Protein AF-A0A147KBG5-F1 (afdb_monomer_lite)

Foldseek 3Di:
DDKDKDKDFDADPVRHTDDIDMDIDDCPVVVVVVVVVVVCQQPDCDWDFDADPQFTADIHVNVCVVVVHPDCVVRGRDRNCPPPPVVVPPDPDD

Organism: NCBI:txid1150625

Radius of gyration: 24.67 Å; chains: 1; bounding box: 72×27×54 Å

Secondary structure (DSSP, 8-state):
--EEEEEEEEEPTTS-EEEEEEEEEE-HHHHHHHHHHHHHHHT-SS--EEEETTEEEEE-HHHHHHTT-S-GGGGTTSBGGGSS-GGGG-----

Structure (mmCIF, N/CA/C/O backbone):
data_AF-A0A147KBG5-F1
#
_entry.id   AF-A0A147KBG5-F1
#
loop_
_atom_site.group_PDB
_atom_site.id
_atom_site.type_symbol
_atom_site.label_atom_id
_atom_site.label_alt_id
_atom_site.label_comp_id
_atom_site.label_asym_id
_atom_site.label_entity_id
_atom_site.label_seq_id
_atom_site.pdbx_PDB_ins_code
_atom_site.Cartn_x
_atom_site.Cartn_y
_atom_site.Cartn_z
_atom_site.occupancy
_atom_site.B_iso_or_equiv
_atom_site.auth_seq_id
_atom_site.auth_comp_id
_atom_site.auth_asym_id
_atom_site.auth_atom_id
_atom_site.pdbx_PDB_model_num
ATOM 1 N N . MET A 1 1 ? 17.008 9.797 -3.856 1.00 88.44 1 MET A N 1
ATOM 2 C CA . MET A 1 1 ? 16.374 9.739 -5.185 1.00 88.44 1 MET A CA 1
ATOM 3 C C . MET A 1 1 ? 16.143 8.276 -5.509 1.00 88.44 1 MET A C 1
ATOM 5 O O . MET A 1 1 ? 17.067 7.495 -5.323 1.00 88.44 1 MET A O 1
ATOM 9 N N . TRP A 1 2 ? 14.923 7.908 -5.885 1.00 95.88 2 TRP A N 1
ATOM 10 C CA . TRP A 1 2 ? 14.545 6.550 -6.273 1.00 95.88 2 TRP A CA 1
ATOM 11 C C . TRP A 1 2 ? 14.301 6.523 -7.773 1.00 95.88 2 TRP A C 1
ATOM 13 O O . TRP A 1 2 ? 13.486 7.296 -8.268 1.00 95.88 2 TRP A O 1
ATOM 23 N N . ILE A 1 3 ? 15.004 5.640 -8.473 1.00 97.44 3 ILE A N 1
ATOM 24 C CA . ILE A 1 3 ? 14.917 5.500 -9.923 1.00 97.44 3 ILE A CA 1
ATOM 25 C C . ILE A 1 3 ? 14.440 4.087 -10.248 1.00 97.44 3 ILE A C 1
ATOM 27 O O . ILE A 1 3 ? 14.956 3.116 -9.700 1.00 97.44 3 ILE A O 1
ATOM 31 N N . GLU A 1 4 ? 13.474 3.992 -11.151 1.00 97.19 4 GLU A N 1
ATOM 32 C CA . GLU A 1 4 ? 13.126 2.758 -11.848 1.00 97.19 4 GLU A CA 1
ATOM 33 C C . GLU A 1 4 ? 13.809 2.775 -13.217 1.00 97.19 4 GLU A C 1
ATOM 35 O O . GLU A 1 4 ? 13.680 3.752 -13.960 1.00 97.19 4 GLU A O 1
ATOM 40 N N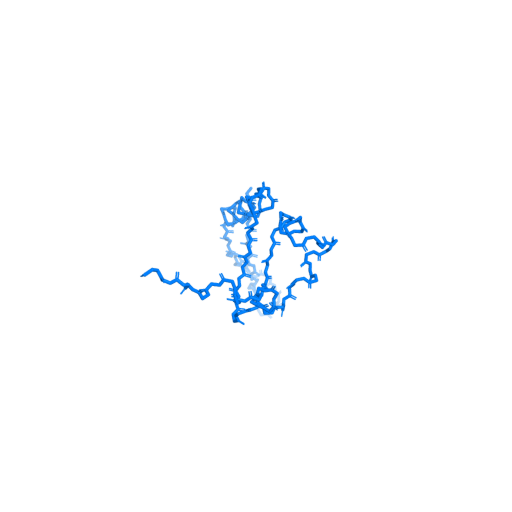 . SER A 1 5 ? 14.555 1.720 -13.545 1.00 96.56 5 SER A N 1
ATOM 41 C CA . SER A 1 5 ? 15.304 1.626 -14.800 1.00 96.56 5 SER A CA 1
ATOM 42 C C . SER A 1 5 ? 15.041 0.298 -15.494 1.00 96.56 5 SER A C 1
ATOM 44 O O . SER A 1 5 ? 15.154 -0.764 -14.885 1.00 96.56 5 SER A O 1
ATOM 46 N N . HIS A 1 6 ? 14.775 0.367 -16.796 1.00 96.56 6 HIS A N 1
ATOM 47 C CA . HIS A 1 6 ? 14.758 -0.787 -17.688 1.00 96.56 6 HIS A CA 1
ATOM 48 C C . HIS A 1 6 ? 15.945 -0.689 -18.642 1.00 96.56 6 HIS A C 1
ATOM 50 O O . HIS A 1 6 ? 16.136 0.347 -19.286 1.00 96.56 6 HIS A O 1
ATOM 56 N N . LEU A 1 7 ? 16.740 -1.757 -18.714 1.00 96.94 7 LEU A N 1
ATOM 57 C CA . LEU A 1 7 ? 17.918 -1.835 -19.568 1.00 96.94 7 LEU A CA 1
ATOM 58 C C . LEU A 1 7 ? 17.754 -2.968 -20.575 1.00 96.94 7 LEU A C 1
ATOM 60 O O . LEU A 1 7 ? 17.434 -4.096 -20.204 1.00 96.94 7 LEU A O 1
ATOM 64 N N . PHE A 1 8 ? 18.017 -2.653 -21.836 1.00 96.75 8 PHE A N 1
ATOM 65 C CA . PHE A 1 8 ? 18.010 -3.598 -22.941 1.00 96.75 8 PHE A CA 1
ATOM 66 C C . PHE A 1 8 ? 19.373 -3.559 -23.620 1.00 96.75 8 PHE A C 1
ATOM 68 O O . PHE A 1 8 ? 19.841 -2.493 -24.020 1.00 96.75 8 PHE A O 1
ATOM 75 N N . SER A 1 9 ? 20.019 -4.715 -23.747 1.00 96.38 9 SER A N 1
ATOM 76 C CA . SER A 1 9 ? 21.234 -4.844 -24.543 1.00 96.38 9 SER A CA 1
ATOM 77 C C . SER A 1 9 ? 20.881 -5.128 -25.999 1.00 96.38 9 SER A C 1
ATOM 79 O O . SER A 1 9 ? 20.023 -5.954 -26.310 1.00 96.38 9 SER A O 1
ATOM 81 N N . VAL A 1 10 ? 21.579 -4.450 -26.899 1.00 96.25 10 VAL A N 1
ATOM 82 C CA . VAL A 1 10 ? 21.604 -4.755 -28.325 1.00 96.25 10 VAL A CA 1
ATOM 83 C C . VAL A 1 10 ? 22.917 -5.471 -28.589 1.00 96.25 10 VAL A C 1
ATOM 85 O O . VAL A 1 10 ? 23.991 -4.946 -28.288 1.00 96.25 10 VAL A O 1
ATOM 88 N N . LEU A 1 11 ? 22.833 -6.685 -29.121 1.00 96.31 11 LEU A N 1
ATOM 89 C CA . LEU A 1 11 ? 23.993 -7.498 -29.474 1.00 96.31 11 LEU A CA 1
ATOM 90 C C . LEU A 1 11 ? 24.198 -7.476 -30.993 1.00 96.31 11 LEU A C 1
ATOM 92 O O . LEU A 1 11 ? 23.247 -7.310 -31.759 1.00 96.31 11 LEU A O 1
ATOM 96 N N . HIS A 1 12 ? 25.440 -7.636 -31.425 1.00 95.12 12 HIS A N 1
ATOM 97 C CA . HIS A 1 12 ? 25.782 -8.008 -32.792 1.00 95.12 12 HIS A CA 1
ATOM 98 C C . HIS A 1 12 ? 25.407 -9.479 -33.061 1.00 95.12 12 HIS A C 1
ATOM 100 O O . HIS A 1 12 ? 25.142 -10.243 -32.132 1.00 95.12 12 HIS A O 1
ATOM 106 N N . GLU A 1 13 ? 25.399 -9.895 -34.334 1.00 94.56 13 GLU A N 1
ATOM 107 C CA . GLU A 1 13 ? 25.096 -11.287 -34.724 1.00 94.56 13 GLU A CA 1
ATOM 108 C C . GLU A 1 13 ? 26.082 -12.307 -34.133 1.00 94.56 13 GLU A C 1
ATOM 110 O O . GLU A 1 13 ? 25.704 -13.440 -33.853 1.00 94.56 13 GLU A O 1
ATOM 115 N N . ASP A 1 14 ? 27.328 -11.896 -33.892 1.00 95.50 14 ASP A N 1
ATOM 116 C CA . ASP A 1 14 ? 28.362 -12.711 -33.244 1.00 95.50 14 ASP A CA 1
ATOM 117 C C . ASP A 1 14 ? 28.217 -12.780 -31.709 1.00 95.50 14 ASP A C 1
ATOM 119 O O . ASP A 1 14 ? 29.053 -13.371 -31.025 1.00 95.50 14 ASP A O 1
ATOM 123 N N . GLY A 1 15 ? 27.157 -12.182 -31.156 1.00 92.81 15 GLY A N 1
ATOM 124 C CA . GLY A 1 15 ? 26.880 -12.129 -29.724 1.00 92.81 15 GLY A CA 1
ATOM 125 C C . GLY A 1 15 ? 27.666 -11.059 -28.966 1.00 92.81 15 GLY A C 1
ATOM 126 O O . GLY A 1 15 ? 27.494 -10.934 -27.751 1.00 92.81 15 GLY A O 1
ATOM 127 N N . THR A 1 16 ? 28.506 -10.264 -29.637 1.00 96.38 16 THR A N 1
ATOM 128 C CA . THR A 1 16 ? 29.225 -9.164 -28.985 1.00 96.38 16 THR A CA 1
ATOM 129 C C . THR A 1 16 ? 28.278 -8.014 -28.643 1.00 96.38 16 THR A C 1
ATOM 131 O O . THR A 1 16 ? 27.301 -7.744 -29.343 1.00 96.38 16 THR A O 1
ATOM 134 N N . LEU A 1 17 ? 28.530 -7.328 -27.526 1.00 95.81 17 LEU A N 1
ATOM 135 C CA . LEU A 1 17 ? 27.707 -6.197 -27.099 1.00 95.81 17 LEU A CA 1
ATOM 136 C C . LEU A 1 17 ? 27.892 -5.020 -28.063 1.00 95.81 17 LEU A C 1
ATOM 138 O O . LEU A 1 17 ? 28.995 -4.492 -28.179 1.00 95.81 17 LEU A O 1
ATOM 142 N N . LYS A 1 18 ? 26.803 -4.579 -28.696 1.00 96.06 18 LYS A N 1
ATOM 143 C CA . LYS A 1 18 ? 26.786 -3.384 -29.542 1.00 96.06 18 LYS A CA 1
ATOM 144 C C . LYS A 1 18 ? 26.456 -2.139 -28.733 1.00 96.06 18 LYS A C 1
ATOM 146 O O . LYS A 1 18 ? 27.157 -1.136 -28.801 1.00 96.06 18 LYS A O 1
ATOM 151 N N . GLU A 1 19 ? 25.353 -2.193 -27.996 1.00 96.88 19 GLU A N 1
ATOM 152 C CA . GLU A 1 19 ? 24.787 -1.026 -27.326 1.00 96.88 19 GLU A CA 1
ATOM 153 C C . GLU A 1 19 ? 23.958 -1.446 -26.112 1.00 96.88 19 GLU A C 1
ATOM 155 O O . GLU A 1 19 ? 23.445 -2.563 -26.043 1.00 96.88 19 GLU A O 1
ATOM 160 N N . ILE A 1 20 ? 23.814 -0.538 -25.149 1.00 96.31 20 ILE A N 1
ATOM 161 C CA . ILE A 1 20 ? 22.871 -0.675 -24.042 1.00 96.31 20 ILE A CA 1
ATOM 162 C C . ILE A 1 20 ? 21.915 0.506 -24.110 1.00 96.31 20 ILE A C 1
ATOM 164 O O . ILE A 1 20 ? 22.326 1.658 -23.986 1.00 96.31 20 ILE A O 1
ATOM 168 N N . ILE A 1 21 ? 20.632 0.207 -24.260 1.00 96.75 21 ILE A N 1
ATOM 169 C CA . ILE A 1 21 ? 19.559 1.188 -24.199 1.00 96.75 21 ILE A CA 1
ATOM 170 C C . ILE A 1 21 ? 18.998 1.160 -22.781 1.00 96.75 21 ILE A C 1
ATOM 172 O O . ILE A 1 21 ? 18.562 0.115 -22.298 1.00 96.75 21 ILE A O 1
ATOM 176 N N . ALA A 1 22 ? 18.996 2.313 -22.114 1.00 96.38 22 ALA A N 1
ATOM 177 C CA . ALA A 1 22 ? 18.433 2.465 -20.780 1.00 96.38 22 ALA A CA 1
ATOM 178 C C . ALA A 1 22 ? 17.311 3.508 -20.785 1.00 96.38 22 ALA A C 1
ATOM 180 O O . ALA A 1 22 ? 17.500 4.640 -21.226 1.00 96.38 22 ALA A O 1
ATOM 181 N N . SER A 1 23 ? 16.157 3.136 -20.236 1.00 96.31 23 SER A N 1
ATOM 182 C CA . SER A 1 23 ? 15.062 4.055 -19.924 1.00 96.31 23 SER A CA 1
ATOM 183 C C . SER A 1 23 ? 14.927 4.145 -18.410 1.00 96.31 23 SER A C 1
ATOM 185 O O . SER A 1 23 ? 14.690 3.128 -17.760 1.00 96.31 23 SER A O 1
ATOM 187 N N . SER A 1 24 ? 15.095 5.345 -17.850 1.00 96.62 24 SER A N 1
ATOM 188 C CA . SER A 1 24 ? 15.060 5.584 -16.402 1.00 96.62 24 SER A CA 1
ATOM 189 C C . SER A 1 24 ? 14.002 6.619 -16.034 1.00 96.62 24 SER A C 1
ATOM 191 O O . SER A 1 24 ? 13.880 7.649 -16.694 1.00 96.62 24 SER A O 1
ATOM 193 N N . ARG A 1 25 ? 13.252 6.357 -14.962 1.00 97.19 25 ARG A N 1
ATOM 194 C CA . ARG A 1 25 ? 12.201 7.228 -14.431 1.00 97.19 25 ARG A CA 1
ATOM 195 C C . ARG A 1 25 ? 12.451 7.509 -12.952 1.00 97.19 25 ARG A C 1
ATOM 197 O O . ARG A 1 25 ? 12.639 6.582 -12.170 1.00 97.19 25 ARG A O 1
ATOM 204 N N . ASP A 1 26 ? 12.406 8.781 -12.560 1.00 97.38 26 ASP A N 1
ATOM 205 C CA . ASP A 1 26 ? 12.386 9.157 -11.143 1.00 97.38 26 ASP A CA 1
ATOM 206 C C . ASP A 1 26 ? 11.002 8.880 -10.546 1.00 97.38 26 ASP A C 1
ATOM 208 O O . ASP A 1 26 ? 9.992 9.430 -10.987 1.00 97.38 26 ASP A O 1
ATOM 212 N N . ILE A 1 27 ? 10.964 8.013 -9.537 1.00 97.44 27 ILE A N 1
ATOM 213 C CA . ILE A 1 27 ? 9.753 7.606 -8.815 1.00 97.44 27 ILE A CA 1
ATOM 214 C C . ILE A 1 27 ? 9.732 8.140 -7.373 1.00 97.44 27 ILE A C 1
ATOM 216 O O . ILE A 1 27 ? 8.884 7.752 -6.567 1.00 97.44 27 ILE A O 1
ATOM 220 N N . SER A 1 28 ? 10.641 9.059 -7.023 1.00 97.38 28 SER A N 1
ATOM 221 C CA . SER A 1 28 ? 10.768 9.617 -5.669 1.00 97.38 28 SER A CA 1
ATOM 222 C C . SER A 1 28 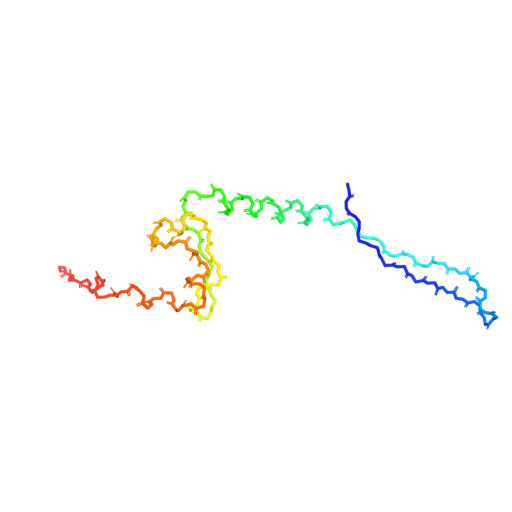? 9.469 10.262 -5.184 1.00 97.38 28 SER A C 1
ATOM 224 O O . SER A 1 28 ? 9.060 10.016 -4.052 1.00 97.38 28 SER A O 1
ATOM 226 N N . SER A 1 29 ? 8.798 11.045 -6.036 1.00 94.94 29 SER A N 1
ATOM 227 C CA . SER A 1 29 ? 7.537 11.722 -5.690 1.00 94.94 29 SER A CA 1
ATOM 228 C C . SER A 1 29 ? 6.399 10.730 -5.410 1.00 94.94 29 SER A C 1
ATOM 230 O O . SER A 1 29 ? 5.649 10.878 -4.441 1.00 94.94 29 SER A O 1
ATOM 232 N N . LEU A 1 30 ? 6.315 9.651 -6.195 1.00 94.31 30 LEU A N 1
ATOM 233 C CA . LEU A 1 30 ? 5.334 8.584 -5.986 1.00 94.31 30 LEU A CA 1
ATOM 234 C C . LEU A 1 30 ? 5.566 7.870 -4.648 1.00 94.31 30 LEU A C 1
ATOM 236 O O . LEU A 1 30 ? 4.636 7.670 -3.872 1.00 94.31 30 LEU A O 1
ATOM 240 N N . ILE A 1 31 ? 6.819 7.534 -4.339 1.00 94.75 31 ILE A N 1
ATOM 241 C CA . ILE A 1 31 ? 7.165 6.881 -3.072 1.00 94.75 31 ILE A CA 1
ATOM 242 C C . ILE A 1 31 ? 6.889 7.809 -1.885 1.00 94.75 31 ILE A C 1
ATOM 244 O O . ILE A 1 31 ? 6.346 7.367 -0.873 1.00 94.75 31 ILE A O 1
ATOM 248 N N . GLN A 1 32 ? 7.251 9.089 -1.987 1.00 94.81 32 GLN A N 1
ATOM 249 C CA . GLN A 1 32 ? 7.030 10.059 -0.913 1.00 94.81 32 GLN A CA 1
ATOM 250 C C . GLN A 1 32 ? 5.544 10.294 -0.654 1.00 94.81 32 GLN A C 1
ATOM 252 O O . GLN A 1 32 ? 5.125 10.287 0.502 1.00 94.81 32 GLN A O 1
ATOM 257 N N . SER A 1 33 ? 4.742 10.456 -1.707 1.00 92.88 33 SER A N 1
ATOM 258 C CA . SER A 1 33 ? 3.292 10.599 -1.570 1.00 92.88 33 SER A CA 1
ATOM 259 C C . SER A 1 33 ? 2.663 9.339 -0.975 1.00 92.88 33 SER A C 1
ATOM 261 O O . SER A 1 33 ? 1.943 9.452 0.012 1.00 92.88 33 SER A O 1
ATOM 263 N N . ASN A 1 34 ? 3.010 8.140 -1.461 1.00 94.00 34 ASN A N 1
ATOM 264 C CA . ASN A 1 34 ? 2.510 6.882 -0.897 1.00 94.00 34 ASN A CA 1
ATOM 265 C C . ASN A 1 34 ? 2.841 6.744 0.597 1.00 94.00 34 ASN A C 1
ATOM 267 O O . ASN A 1 34 ? 1.956 6.439 1.394 1.00 94.00 34 ASN A O 1
ATOM 271 N N . ARG A 1 35 ? 4.088 7.038 0.991 1.00 94.00 35 ARG A N 1
ATOM 272 C CA . ARG A 1 35 ? 4.502 7.033 2.403 1.00 94.00 35 ARG A CA 1
ATOM 273 C C . ARG A 1 35 ? 3.706 8.041 3.220 1.00 94.00 35 ARG A C 1
ATOM 275 O O . ARG A 1 35 ? 3.169 7.673 4.253 1.00 94.00 35 ARG A O 1
ATOM 282 N N . ARG A 1 36 ? 3.582 9.282 2.742 1.00 92.25 36 ARG A N 1
ATOM 283 C CA . ARG A 1 36 ? 2.821 10.327 3.434 1.00 92.25 36 ARG A CA 1
ATOM 284 C C . ARG A 1 36 ? 1.365 9.916 3.639 1.00 92.25 36 ARG A C 1
ATOM 286 O O . ARG A 1 36 ? 0.857 10.079 4.740 1.00 92.25 36 ARG A O 1
ATOM 293 N N . TYR A 1 37 ? 0.710 9.372 2.615 1.00 91.88 37 TYR A N 1
ATOM 294 C CA . TYR A 1 37 ? -0.673 8.911 2.733 1.00 91.88 37 TYR A CA 1
ATOM 295 C C . TYR A 1 37 ? -0.807 7.744 3.713 1.00 91.88 37 TYR A C 1
ATOM 297 O O . TYR A 1 37 ? -1.666 7.808 4.585 1.00 91.88 37 TYR A O 1
ATOM 305 N N . LYS A 1 38 ? 0.071 6.733 3.646 1.00 90.50 38 LYS A N 1
ATOM 306 C CA . LYS A 1 38 ? 0.080 5.626 4.618 1.00 90.50 38 LYS A CA 1
ATOM 307 C C . LYS A 1 38 ? 0.245 6.126 6.049 1.00 90.50 38 LYS A C 1
ATOM 309 O O . LYS A 1 38 ? -0.570 5.803 6.900 1.00 90.50 38 LYS A O 1
ATOM 314 N N . THR A 1 39 ? 1.227 6.994 6.283 1.00 91.06 39 THR A N 1
ATOM 315 C CA . THR A 1 39 ? 1.472 7.586 7.601 1.00 91.06 39 THR A CA 1
ATOM 316 C C . THR A 1 39 ? 0.265 8.374 8.114 1.00 91.06 39 THR A C 1
ATOM 318 O O . THR A 1 39 ? -0.025 8.312 9.304 1.00 91.06 39 THR A O 1
ATOM 321 N N . LEU A 1 40 ? -0.443 9.109 7.251 1.00 91.19 40 LEU A N 1
ATOM 322 C CA . LEU A 1 40 ? -1.648 9.844 7.650 1.00 91.19 40 LEU A CA 1
ATOM 323 C C . LEU A 1 40 ? -2.798 8.908 8.035 1.00 91.19 40 LEU A C 1
ATOM 325 O O . LEU A 1 40 ? -3.467 9.161 9.030 1.00 91.19 40 LEU A O 1
ATOM 329 N N . LEU A 1 41 ? -3.015 7.834 7.272 1.00 93.19 41 LEU A N 1
ATOM 330 C CA . LEU A 1 41 ? -4.064 6.856 7.568 1.00 93.19 41 LEU A CA 1
ATOM 331 C C . LEU A 1 41 ? -3.773 6.093 8.866 1.00 93.19 41 LEU A C 1
ATOM 333 O O . LEU A 1 41 ? -4.650 5.969 9.718 1.00 93.19 41 LEU A O 1
ATOM 337 N N . GLU A 1 42 ? -2.536 5.622 9.031 1.00 87.88 42 GLU A N 1
ATOM 338 C CA . GLU A 1 42 ? -2.102 4.824 10.184 1.00 87.88 42 GLU A CA 1
ATOM 339 C C . GLU A 1 42 ? -2.105 5.622 11.493 1.00 87.88 42 GLU A C 1
ATOM 341 O O . GLU A 1 42 ? -2.480 5.078 12.524 1.00 87.88 42 GLU A O 1
ATOM 346 N N . ASN A 1 43 ? -1.729 6.907 11.463 1.00 89.88 43 ASN A N 1
ATOM 347 C CA . ASN A 1 43 ? -1.677 7.750 12.666 1.00 89.88 43 ASN A CA 1
ATOM 348 C C . ASN A 1 43 ? -2.967 8.545 12.927 1.00 89.88 43 ASN A C 1
ATOM 350 O O . ASN A 1 43 ? -2.999 9.375 13.837 1.00 89.88 43 ASN A O 1
ATOM 354 N N . SER A 1 44 ? -4.013 8.349 12.123 1.00 94.25 44 SER A N 1
ATOM 355 C CA . SER A 1 44 ? -5.303 8.997 12.361 1.00 94.25 44 SER A CA 1
ATOM 356 C C . SER A 1 44 ? -5.969 8.419 13.609 1.00 94.25 44 SER A C 1
ATOM 358 O O . SER A 1 44 ? -6.060 7.204 13.762 1.00 94.25 44 SER A O 1
ATOM 360 N N . ILE A 1 45 ? -6.473 9.303 14.472 1.00 92.31 45 ILE A N 1
ATOM 361 C CA . ILE A 1 45 ? -7.296 8.933 15.634 1.00 92.31 45 ILE A CA 1
ATOM 362 C C . ILE A 1 45 ? -8.711 8.559 15.179 1.00 92.31 45 ILE A C 1
ATOM 364 O O . ILE A 1 45 ? -9.337 7.674 15.757 1.00 92.31 45 ILE A O 1
ATOM 368 N N . ASP A 1 46 ? -9.201 9.205 14.121 1.00 95.12 46 ASP A N 1
ATOM 369 C CA . ASP A 1 46 ? -10.474 8.845 13.516 1.00 95.12 46 ASP A CA 1
ATOM 370 C C . ASP A 1 46 ? -10.335 7.522 12.764 1.00 95.12 46 ASP A C 1
ATOM 372 O O . ASP A 1 46 ? -9.329 7.267 12.085 1.00 95.12 46 ASP A O 1
ATOM 376 N N . THR A 1 47 ? -11.371 6.690 12.874 1.00 94.38 47 THR A N 1
ATOM 377 C CA . THR A 1 47 ? -11.461 5.449 12.105 1.00 94.38 47 THR A CA 1
ATOM 378 C C . THR A 1 47 ? -11.639 5.778 10.631 1.00 94.38 47 THR A C 1
ATOM 380 O O . THR A 1 47 ? -12.599 6.441 10.242 1.00 94.38 47 THR A O 1
ATOM 383 N N . ILE A 1 48 ? -10.722 5.278 9.807 1.00 95.00 48 ILE A N 1
ATOM 384 C CA . ILE A 1 48 ? -10.763 5.426 8.355 1.00 95.00 48 ILE A CA 1
ATOM 385 C C . ILE A 1 48 ? -10.846 4.034 7.746 1.00 95.00 48 ILE A C 1
ATOM 387 O O . ILE A 1 48 ? -9.932 3.228 7.914 1.00 95.00 48 ILE A O 1
ATOM 391 N N . GLY A 1 49 ? -11.936 3.771 7.026 1.00 93.19 49 GLY A N 1
ATOM 392 C CA . GLY A 1 49 ? -12.155 2.539 6.277 1.00 93.19 49 GLY A CA 1
ATOM 393 C C . GLY A 1 49 ? -12.347 2.801 4.785 1.00 93.19 49 GLY A C 1
ATOM 394 O O . GLY A 1 49 ? -12.824 3.863 4.389 1.00 93.19 49 GLY A O 1
ATOM 395 N N . LEU A 1 50 ? -11.987 1.822 3.958 1.00 93.88 50 LEU A N 1
ATOM 396 C CA . LEU A 1 50 ? -12.317 1.784 2.536 1.00 93.88 50 LEU A CA 1
ATOM 397 C C . LEU A 1 50 ? -13.314 0.650 2.305 1.00 93.88 50 LEU A C 1
ATOM 399 O O . LEU A 1 50 ? -13.074 -0.479 2.736 1.00 93.88 50 LEU A O 1
ATOM 403 N N . VAL A 1 51 ? -14.406 0.953 1.608 1.00 93.81 51 VAL A N 1
ATOM 404 C CA . VAL A 1 51 ? -15.457 -0.006 1.254 1.00 93.81 51 VAL A CA 1
ATOM 405 C C . VAL A 1 51 ? -15.524 -0.109 -0.267 1.00 93.81 51 VAL A C 1
ATOM 407 O O . VAL A 1 51 ? -15.543 0.913 -0.951 1.00 93.81 51 VAL A O 1
ATOM 410 N N . MET A 1 52 ? -15.529 -1.334 -0.789 1.00 94.69 52 MET A N 1
ATOM 411 C CA . MET A 1 52 ? -15.686 -1.641 -2.214 1.00 94.69 52 MET A CA 1
ATOM 412 C C . MET A 1 52 ? -16.655 -2.811 -2.352 1.00 94.69 52 MET A C 1
ATOM 414 O O . MET A 1 52 ? -16.530 -3.776 -1.603 1.00 94.69 52 MET A O 1
ATOM 418 N N . ASP A 1 53 ? -17.608 -2.719 -3.283 1.00 93.44 53 ASP A N 1
ATOM 419 C CA . ASP A 1 53 ? -18.671 -3.723 -3.469 1.00 93.44 53 ASP A CA 1
ATOM 420 C C . ASP A 1 53 ? -19.341 -4.105 -2.136 1.00 93.44 53 ASP A C 1
ATOM 422 O O . ASP A 1 53 ? -19.458 -5.275 -1.772 1.00 93.44 53 ASP A O 1
ATOM 426 N N . ASP A 1 54 ? -19.669 -3.072 -1.354 1.00 90.06 54 ASP A N 1
ATOM 427 C CA . ASP A 1 54 ? -20.226 -3.133 0.002 1.00 90.06 54 ASP A CA 1
ATOM 428 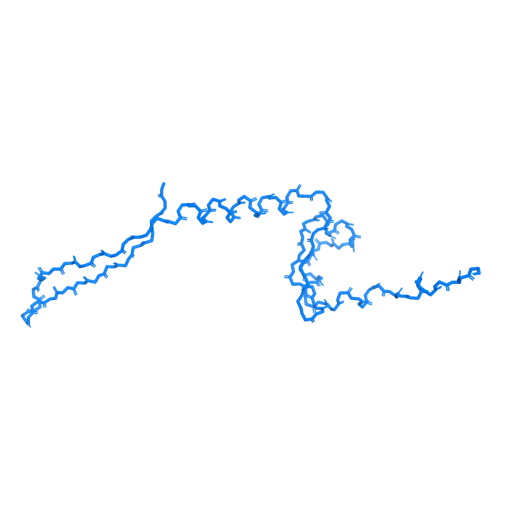C C . ASP A 1 54 ? -19.381 -3.885 1.049 1.00 90.06 54 ASP A C 1
ATOM 430 O O . ASP A 1 54 ? -19.756 -3.968 2.219 1.00 90.06 54 ASP A O 1
ATOM 434 N N . CYS A 1 55 ? -18.193 -4.363 0.679 1.00 91.12 55 CYS A N 1
ATOM 435 C CA . CYS A 1 55 ? -17.259 -5.062 1.550 1.00 91.12 55 CYS A CA 1
ATOM 436 C C . CYS A 1 55 ? -16.178 -4.118 2.078 1.00 91.12 55 CYS A C 1
ATOM 438 O O . CYS A 1 55 ? -15.590 -3.327 1.336 1.00 91.12 55 CYS A O 1
ATOM 440 N N . LEU A 1 56 ? -1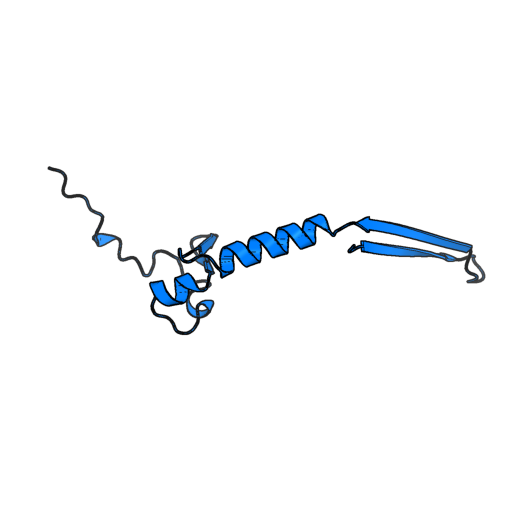5.858 -4.224 3.368 1.00 93.44 56 LEU A N 1
ATOM 441 C CA . LEU A 1 56 ? -14.719 -3.511 3.942 1.00 93.44 56 LEU A CA 1
ATOM 442 C C . LEU A 1 56 ? -13.415 -4.100 3.386 1.00 93.44 56 LEU A C 1
ATOM 444 O O . LEU A 1 56 ? -13.141 -5.281 3.571 1.00 93.44 56 LEU A O 1
ATOM 448 N N . VAL A 1 57 ? -12.589 -3.292 2.727 1.00 95.50 57 VAL A N 1
ATOM 449 C CA . VAL A 1 57 ? -11.329 -3.748 2.102 1.00 95.50 57 VAL A CA 1
ATOM 450 C C . VAL A 1 57 ? -10.081 -3.209 2.795 1.00 95.50 57 VAL A C 1
ATOM 452 O O . VAL A 1 57 ? -8.986 -3.731 2.602 1.00 95.50 57 VAL A O 1
ATOM 455 N N . TYR A 1 58 ? -10.240 -2.175 3.617 1.00 94.06 58 TYR A N 1
ATOM 456 C CA . TYR A 1 58 ? -9.187 -1.623 4.462 1.00 94.06 58 TYR A CA 1
ATOM 457 C C . TYR A 1 58 ? -9.807 -0.891 5.648 1.00 94.06 58 TYR A C 1
ATOM 459 O O . TYR A 1 58 ? -10.867 -0.283 5.513 1.00 94.06 58 TYR A O 1
ATOM 467 N N . ILE A 1 59 ? -9.116 -0.906 6.783 1.00 93.81 59 ILE A N 1
ATOM 468 C CA . ILE A 1 59 ? -9.396 -0.050 7.931 1.00 93.81 59 ILE A CA 1
ATOM 469 C C . ILE A 1 59 ? -8.088 0.231 8.681 1.00 93.81 59 ILE A C 1
ATOM 471 O O . ILE A 1 59 ? -7.211 -0.634 8.733 1.00 93.81 59 ILE A O 1
ATOM 475 N N . ASN A 1 60 ? -7.922 1.441 9.214 1.00 95.25 60 ASN A N 1
ATOM 476 C CA . ASN A 1 60 ? -6.754 1.798 10.025 1.00 95.25 60 ASN A CA 1
ATOM 477 C C . ASN A 1 60 ? -6.848 1.252 11.467 1.00 95.25 60 ASN A C 1
ATOM 479 O O . ASN A 1 60 ? -7.872 0.702 11.875 1.00 95.25 60 ASN A O 1
ATOM 483 N N . ASP A 1 61 ? -5.782 1.425 12.260 1.00 93.25 61 ASP A N 1
ATOM 484 C CA . ASP A 1 61 ? -5.719 0.885 13.630 1.00 93.25 61 ASP A CA 1
ATOM 485 C C . ASP A 1 61 ? -6.757 1.507 14.576 1.00 93.25 61 ASP A C 1
ATOM 487 O O . ASP A 1 61 ? -7.259 0.830 15.467 1.00 93.25 61 ASP A O 1
ATOM 491 N N . ALA A 1 62 ? -7.176 2.756 14.347 1.00 94.81 62 ALA A N 1
ATOM 492 C CA . ALA A 1 62 ? -8.283 3.351 15.098 1.00 94.81 62 ALA A CA 1
ATOM 493 C C . ALA A 1 62 ? -9.577 2.518 14.995 1.00 94.81 62 ALA A C 1
ATOM 495 O O . ALA A 1 62 ? -10.323 2.402 15.970 1.00 94.81 62 ALA A O 1
ATOM 496 N N . GLY A 1 63 ? -9.803 1.856 13.856 1.00 93.00 63 GLY A N 1
ATOM 497 C CA . GLY A 1 63 ? -10.917 0.929 13.680 1.00 93.00 63 GLY A CA 1
ATOM 498 C C . GLY A 1 63 ? -10.858 -0.295 14.591 1.00 93.00 63 GLY A C 1
ATOM 499 O O . GLY A 1 63 ? -11.903 -0.788 15.010 1.00 93.00 63 GLY A O 1
ATOM 500 N N . ARG A 1 64 ? -9.656 -0.755 14.962 1.00 93.12 64 ARG A N 1
ATOM 501 C CA . ARG A 1 64 ? -9.464 -1.841 15.937 1.00 93.12 64 ARG A CA 1
ATOM 502 C C . ARG A 1 64 ? -10.143 -1.507 17.262 1.00 93.12 64 ARG A C 1
ATOM 504 O O . ARG A 1 64 ? -10.851 -2.334 17.828 1.00 93.12 64 ARG A O 1
ATOM 511 N N . HIS A 1 65 ? -9.949 -0.269 17.711 1.00 92.00 65 HIS A N 1
ATOM 512 C CA . HIS A 1 65 ? -10.535 0.255 18.937 1.00 92.00 65 HIS A CA 1
ATOM 513 C C . HIS A 1 65 ? -12.037 0.504 18.803 1.00 92.00 65 HIS A C 1
ATOM 515 O O . HIS A 1 65 ? -12.784 0.114 19.693 1.00 92.00 65 HIS A O 1
ATOM 521 N N . LEU A 1 66 ? -12.488 1.100 17.693 1.00 91.25 66 LEU A N 1
ATOM 522 C CA . LEU A 1 66 ? -13.911 1.379 17.471 1.00 91.25 66 LEU A CA 1
ATOM 523 C C . LEU A 1 66 ? -14.763 0.103 17.428 1.00 91.25 66 LEU A C 1
ATOM 525 O O . LEU A 1 66 ? -15.875 0.085 17.945 1.00 91.25 66 LEU A O 1
ATOM 529 N N . PHE A 1 67 ? -14.251 -0.950 16.790 1.00 90.50 67 PHE A N 1
ATOM 530 C CA . PHE A 1 67 ? -14.970 -2.212 16.611 1.00 90.50 67 PHE A CA 1
ATOM 531 C C . PHE A 1 67 ? -14.643 -3.269 17.672 1.00 90.50 67 PHE A C 1
ATOM 533 O O . PHE A 1 67 ? -15.160 -4.383 17.572 1.00 90.50 67 PHE A O 1
ATOM 540 N N . GLU A 1 68 ? -13.806 -2.929 18.658 1.00 91.75 68 GLU A N 1
ATOM 541 C CA . GLU A 1 68 ? -13.394 -3.804 19.765 1.00 91.75 68 GLU A CA 1
ATOM 542 C C . GLU A 1 68 ? -12.910 -5.185 19.289 1.00 91.75 68 GLU A C 1
ATOM 544 O O . GLU A 1 68 ? -13.309 -6.233 19.798 1.00 91.75 68 GLU A O 1
ATOM 549 N N . VAL A 1 69 ? -12.052 -5.187 18.267 1.00 91.94 69 VAL A N 1
ATOM 550 C CA . VAL A 1 69 ? -11.427 -6.406 17.739 1.00 91.94 69 VAL A CA 1
ATOM 551 C C . VAL A 1 69 ? -9.945 -6.434 18.079 1.00 91.94 69 VAL A C 1
ATOM 553 O O . VAL A 1 69 ? -9.305 -5.393 18.151 1.00 91.94 69 VAL A O 1
ATOM 556 N N . ASP A 1 70 ? -9.367 -7.621 18.234 1.00 93.69 70 ASP A N 1
ATOM 557 C CA . ASP A 1 70 ? -7.915 -7.746 18.426 1.00 93.69 70 ASP A CA 1
ATOM 558 C C . ASP A 1 70 ? -7.142 -7.569 17.111 1.00 93.69 70 ASP A C 1
ATOM 560 O O . ASP A 1 70 ? -6.028 -7.048 17.099 1.00 93.69 70 ASP A O 1
ATOM 564 N N . ASP A 1 71 ? -7.752 -7.974 15.993 1.00 93.12 71 ASP A N 1
ATOM 565 C CA . ASP A 1 71 ? -7.169 -7.913 14.655 1.00 93.12 71 ASP A CA 1
ATOM 566 C C . ASP A 1 71 ? -8.182 -7.352 13.647 1.00 93.12 71 ASP A C 1
ATOM 568 O O . ASP A 1 71 ? -9.246 -7.933 13.401 1.00 93.12 71 ASP A O 1
ATOM 572 N N . VAL A 1 72 ? -7.831 -6.223 13.030 1.00 90.62 72 VAL A N 1
ATOM 573 C CA . VAL A 1 72 ? -8.642 -5.547 12.008 1.00 90.62 72 VAL A CA 1
ATOM 574 C C . VAL A 1 72 ? -8.828 -6.381 10.745 1.00 90.62 72 VAL A C 1
ATOM 576 O O . VAL A 1 72 ? -9.830 -6.208 10.053 1.00 90.62 72 VAL A O 1
ATOM 579 N N . ASN A 1 73 ? -7.933 -7.334 10.460 1.00 92.75 73 ASN A N 1
ATOM 580 C CA . ASN A 1 73 ? -8.086 -8.220 9.304 1.00 92.75 73 ASN A CA 1
ATOM 581 C C . ASN A 1 73 ? -9.333 -9.103 9.418 1.00 92.75 73 ASN A C 1
ATOM 583 O O . ASN A 1 73 ? -9.899 -9.502 8.404 1.00 92.75 73 ASN A O 1
ATOM 587 N N . THR A 1 74 ? -9.826 -9.343 10.637 1.00 93.06 74 THR A N 1
ATOM 588 C CA . THR A 1 74 ? -11.090 -10.058 10.860 1.00 93.06 74 THR A CA 1
ATOM 589 C C . THR A 1 74 ? -12.316 -9.283 10.371 1.00 93.06 74 THR A C 1
ATOM 591 O O . THR A 1 74 ? -13.397 -9.866 10.265 1.00 93.06 74 THR A O 1
ATOM 594 N N . LEU A 1 75 ? -12.186 -7.980 10.105 1.00 90.06 75 LEU A N 1
ATOM 595 C CA . LEU A 1 75 ? -13.244 -7.128 9.559 1.00 90.06 75 LEU A CA 1
ATOM 596 C C . LEU A 1 75 ? -13.222 -7.086 8.026 1.00 90.06 75 LEU A C 1
ATOM 598 O O . LEU A 1 75 ? -14.241 -6.789 7.408 1.00 90.06 75 LEU A O 1
ATOM 602 N N . ILE A 1 76 ? -12.077 -7.385 7.411 1.00 93.56 76 ILE A N 1
ATOM 603 C CA . ILE A 1 76 ? -11.884 -7.291 5.965 1.00 93.56 76 ILE A CA 1
ATOM 604 C C . ILE A 1 76 ? -12.714 -8.360 5.242 1.00 93.56 76 ILE A C 1
ATOM 606 O O . ILE A 1 76 ? -12.808 -9.504 5.682 1.00 93.56 76 ILE A O 1
ATOM 610 N N . GLY A 1 77 ? -13.343 -7.975 4.133 1.00 91.44 77 GLY A N 1
ATOM 611 C CA . GLY A 1 77 ? -14.241 -8.807 3.335 1.00 91.44 77 GLY A CA 1
ATOM 612 C C . GLY A 1 77 ? -15.647 -8.963 3.917 1.00 91.44 77 GLY A C 1
ATOM 613 O O . GLY A 1 77 ? -16.498 -9.567 3.270 1.00 91.44 77 GLY A O 1
ATOM 614 N N . LYS A 1 78 ? -15.922 -8.425 5.112 1.00 89.81 78 LYS A N 1
ATOM 615 C CA . LYS A 1 78 ? -17.284 -8.391 5.654 1.00 89.81 78 LYS A CA 1
ATOM 616 C C . LYS A 1 78 ? -18.074 -7.275 4.994 1.00 89.81 78 LYS A C 1
ATOM 618 O O . LYS A 1 78 ? -17.545 -6.181 4.776 1.00 89.81 78 LYS A O 1
ATOM 623 N N . HIS A 1 79 ? -19.344 -7.547 4.723 1.00 88.75 79 HIS A N 1
ATOM 624 C CA . HIS A 1 79 ? -20.260 -6.530 4.246 1.00 88.75 79 HIS A CA 1
ATOM 625 C C . HIS A 1 79 ? -20.447 -5.479 5.350 1.00 88.75 79 HIS A C 1
ATOM 627 O O . HIS A 1 79 ? -20.706 -5.807 6.513 1.00 88.75 79 HIS A O 1
ATOM 633 N N . MET A 1 80 ? -20.218 -4.211 5.008 1.00 78.62 80 MET A N 1
ATOM 634 C CA . MET A 1 80 ? -20.012 -3.142 5.989 1.00 78.62 80 MET A CA 1
ATOM 635 C C . MET A 1 80 ? -21.234 -2.954 6.894 1.00 78.62 80 MET A C 1
ATOM 637 O O . MET A 1 80 ? -21.084 -2.679 8.082 1.00 78.62 80 MET A O 1
ATOM 641 N N . PHE A 1 81 ? -22.432 -3.191 6.360 1.00 70.88 81 PHE A N 1
ATOM 642 C CA . PHE A 1 81 ? -23.696 -2.978 7.059 1.00 70.88 81 PHE A CA 1
ATOM 643 C C . PHE A 1 81 ? -24.204 -4.190 7.846 1.00 70.88 81 PHE A C 1
ATOM 645 O O . PHE A 1 81 ? -25.161 -4.046 8.596 1.00 70.88 81 PHE A O 1
ATOM 652 N N . ASP A 1 82 ? -23.555 -5.356 7.772 1.00 70.75 82 ASP A N 1
ATOM 653 C CA . ASP A 1 82 ? -24.038 -6.565 8.467 1.00 70.75 82 ASP A CA 1
ATOM 654 C C . ASP A 1 82 ? -24.013 -6.424 9.99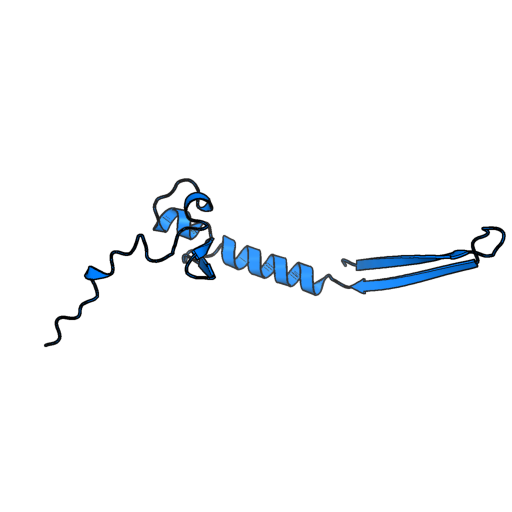4 1.00 70.75 82 ASP A C 1
ATOM 656 O O . ASP A 1 82 ? -24.761 -7.088 10.709 1.00 70.75 82 ASP A O 1
ATOM 660 N N . ARG A 1 83 ? -23.130 -5.561 10.510 1.00 59.25 83 ARG A N 1
ATOM 661 C CA . ARG A 1 83 ? -23.023 -5.252 11.943 1.00 59.25 83 ARG A CA 1
ATOM 662 C C . ARG A 1 83 ? -23.824 -4.030 12.369 1.00 59.25 83 ARG A C 1
ATOM 664 O O . ARG A 1 83 ? -24.098 -3.878 13.559 1.00 59.25 83 ARG A O 1
ATOM 671 N N . PHE A 1 84 ? -24.203 -3.174 11.428 1.00 60.94 84 PHE A N 1
ATOM 672 C CA . PHE A 1 84 ? -25.074 -2.045 11.704 1.00 60.94 84 PHE A CA 1
ATOM 673 C C . PHE A 1 84 ? -26.512 -2.521 11.509 1.00 60.94 84 PHE A C 1
ATOM 675 O O . PHE A 1 84 ? -27.061 -2.422 10.418 1.00 60.94 84 PHE A O 1
ATOM 682 N N . ASN A 1 85 ? -27.138 -3.043 12.569 1.00 51.38 85 ASN A N 1
ATOM 683 C CA . ASN A 1 85 ? -28.595 -3.182 12.596 1.00 51.38 85 ASN A CA 1
ATOM 684 C C . ASN A 1 85 ? -29.204 -1.786 12.370 1.00 51.38 85 ASN A C 1
ATOM 686 O O . ASN A 1 85 ? -29.312 -0.982 13.295 1.00 51.38 85 ASN A O 1
ATOM 690 N N . LEU A 1 86 ? -29.579 -1.497 11.122 1.00 49.62 86 LEU A N 1
ATOM 691 C CA . LEU A 1 86 ? -30.117 -0.215 10.652 1.00 49.62 86 LEU A CA 1
ATOM 692 C C . LEU A 1 86 ? -31.501 0.125 11.242 1.00 49.62 86 LEU A C 1
ATOM 694 O O . LEU A 1 86 ? -32.060 1.173 10.922 1.00 49.62 86 LEU A O 1
ATOM 698 N N . GLU A 1 87 ? -32.041 -0.697 12.149 1.00 47.44 87 GLU A N 1
ATOM 699 C CA . GLU A 1 87 ? -33.323 -0.445 12.824 1.00 47.44 87 GLU A CA 1
ATOM 700 C C . GLU A 1 87 ? -33.329 0.815 13.709 1.00 47.44 87 GLU A C 1
ATOM 702 O O . GLU A 1 87 ? -34.388 1.246 14.152 1.00 47.44 87 GLU A O 1
ATOM 707 N N . GLN A 1 88 ? -32.183 1.466 13.939 1.00 49.97 88 GLN A N 1
ATOM 708 C CA . GLN A 1 88 ? -32.124 2.712 14.718 1.00 49.97 88 GLN A CA 1
ATOM 709 C C . GLN A 1 88 ? -32.322 3.999 13.893 1.00 49.97 88 GLN A C 1
ATOM 711 O O . GLN A 1 88 ? -32.342 5.083 14.472 1.00 49.97 88 GLN A O 1
ATOM 716 N N . TYR A 1 89 ? -32.523 3.911 12.570 1.00 51.41 89 TYR A N 1
ATOM 717 C CA . TYR A 1 89 ? -32.751 5.083 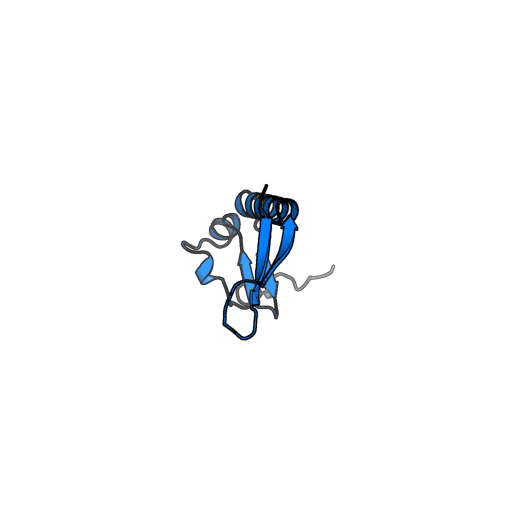11.706 1.00 51.41 89 TYR A CA 1
ATOM 718 C C . TYR A 1 89 ? -34.120 5.114 11.004 1.00 51.41 89 TYR A C 1
ATOM 720 O O . TYR A 1 89 ? -34.308 5.907 10.081 1.00 51.41 89 TYR A O 1
ATOM 728 N N . THR A 1 90 ? -35.126 4.347 11.448 1.00 45.34 90 THR A N 1
ATOM 729 C CA . THR A 1 90 ? -36.519 4.703 11.123 1.00 45.34 90 THR A CA 1
ATOM 730 C C . THR A 1 90 ? -36.930 5.879 11.994 1.00 45.34 90 THR A C 1
ATOM 732 O O . THR A 1 90 ? -37.304 5.738 13.156 1.00 45.34 90 THR A O 1
ATOM 735 N N . THR A 1 91 ? -36.804 7.063 11.417 1.00 45.16 91 THR A N 1
ATOM 736 C CA . THR A 1 91 ? -37.274 8.331 11.952 1.00 45.16 91 THR A CA 1
ATOM 737 C C . THR A 1 91 ? -38.758 8.201 12.315 1.00 45.16 91 THR A C 1
ATOM 739 O O . THR A 1 91 ? -39.609 8.144 11.432 1.00 45.16 91 THR A O 1
ATOM 742 N N . THR A 1 92 ? -39.111 8.194 13.602 1.00 46.47 92 THR A N 1
ATOM 743 C CA . THR A 1 92 ? -40.387 8.801 13.999 1.00 46.47 92 THR A CA 1
ATOM 744 C C . THR A 1 92 ? -40.235 10.296 13.770 1.00 46.47 92 THR A C 1
ATOM 746 O O . THR A 1 92 ? -39.670 11.012 14.596 1.00 46.47 92 THR A O 1
ATOM 749 N N . SER A 1 93 ? -40.679 10.733 12.591 1.00 42.47 93 SER A N 1
ATOM 750 C CA . SER A 1 93 ? -41.105 12.109 12.350 1.00 42.47 93 SER A CA 1
ATOM 751 C C . SER A 1 93 ? -42.055 12.562 13.466 1.00 42.47 93 SER A C 1
ATOM 753 O O . SER A 1 93 ? -42.931 11.779 13.848 1.00 42.47 93 SER A O 1
ATOM 755 N N . PRO A 1 94 ? -41.937 13.800 13.970 1.00 53.28 94 PRO A N 1
ATOM 756 C CA . PRO A 1 94 ? -43.116 14.542 14.388 1.00 53.28 94 PRO A CA 1
ATOM 757 C C . PRO A 1 94 ? -43.980 14.922 13.176 1.00 53.28 94 PRO A C 1
ATOM 759 O O . PRO A 1 94 ? -43.406 15.195 12.094 1.00 53.28 94 PRO A O 1
#

pLDDT: mean 87.68, std 15.07, range [42.47, 97.44]

InterPro domains:
  IPR000700 PAS-associated, C-terminal [PS50113] (1-39)

Sequence (94 aa):
MWIESHLFSVLHEDGTLKEIIASSRDISSLIQSNRRYKTLLENSIDTIGLVMDDCLVYINDAGRHLFEVDDVNTLIGKHMFDRFNLEQYTTTSP